Protein AF-A0A4R3MME7-F1 (afdb_monomer_lite)

Secondary structure (DSSP, 8-state):
-HHHHHHHHHHHHHHHHHHHHHHHHHHHHHHHHHH-TTSHHHHHHHHHHHHHHHHHHHHHHHHHHHHHHHHHT-

Structure (mmCIF, N/CA/C/O backbone):
data_AF-A0A4R3MME7-F1
#
_entry.id   AF-A0A4R3MME7-F1
#
loo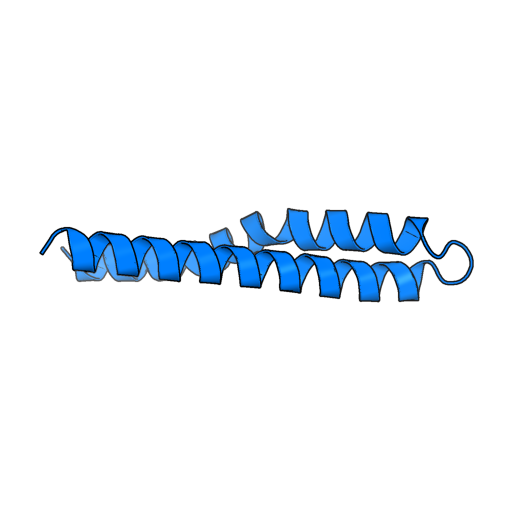p_
_atom_site.group_PDB
_atom_site.id
_atom_site.type_symbol
_atom_site.label_atom_id
_atom_site.label_alt_id
_atom_site.label_comp_id
_atom_site.label_asym_id
_atom_site.label_entity_id
_atom_site.label_seq_id
_atom_site.pdbx_PDB_ins_code
_atom_site.Cartn_x
_atom_site.Cartn_y
_atom_site.Cartn_z
_atom_site.occupancy
_atom_site.B_iso_or_equiv
_atom_site.auth_seq_id
_atom_site.auth_comp_id
_atom_site.auth_asym_id
_atom_site.auth_atom_id
_atom_site.pdbx_PDB_model_num
ATOM 1 N N . MET A 1 1 ? -6.783 5.464 32.820 1.00 56.44 1 MET A N 1
ATOM 2 C CA . MET A 1 1 ? -6.496 4.220 32.063 1.00 56.44 1 MET A CA 1
ATOM 3 C C . MET A 1 1 ? -6.734 4.367 30.562 1.00 56.44 1 MET A C 1
ATOM 5 O O . MET A 1 1 ? -5.933 3.855 29.799 1.00 56.44 1 MET A O 1
ATOM 9 N N . THR A 1 2 ? -7.757 5.100 30.117 1.00 67.88 2 THR A N 1
ATOM 10 C CA . THR A 1 2 ? -8.060 5.334 28.690 1.00 67.88 2 THR A CA 1
ATOM 11 C C . THR A 1 2 ? -6.990 6.130 27.928 1.00 67.88 2 THR A C 1
ATOM 13 O O . THR A 1 2 ? -6.708 5.810 26.780 1.00 67.88 2 THR A O 1
ATOM 16 N N . GLN A 1 3 ? -6.340 7.108 28.569 1.00 70.38 3 GLN A N 1
ATOM 17 C CA . GLN A 1 3 ? -5.340 7.965 27.912 1.00 70.38 3 GLN A CA 1
ATOM 18 C C . GLN A 1 3 ? -4.042 7.225 27.549 1.00 70.38 3 GLN A C 1
ATOM 20 O O . GLN A 1 3 ? -3.560 7.340 26.433 1.00 70.38 3 GLN A O 1
ATOM 25 N N . ALA A 1 4 ? -3.542 6.368 28.446 1.00 73.19 4 ALA A N 1
ATOM 26 C CA . ALA A 1 4 ? -2.356 5.551 28.182 1.00 73.19 4 ALA A CA 1
ATOM 27 C C . ALA A 1 4 ? -2.578 4.547 27.035 1.00 73.19 4 ALA A C 1
ATOM 29 O O . ALA A 1 4 ? -1.671 4.289 26.253 1.00 73.19 4 ALA A O 1
ATOM 30 N N . ILE A 1 5 ? -3.795 4.004 26.905 1.00 72.56 5 ILE A N 1
ATOM 31 C CA . ILE A 1 5 ? -4.167 3.116 25.794 1.00 72.56 5 ILE A CA 1
ATOM 32 C C . ILE A 1 5 ? -4.218 3.896 24.476 1.00 72.56 5 ILE A C 1
ATOM 34 O O . ILE A 1 5 ? -3.737 3.401 23.462 1.00 72.56 5 ILE A O 1
ATOM 38 N N . HIS A 1 6 ? -4.763 5.114 24.494 1.00 73.50 6 HIS A N 1
ATOM 39 C CA . HIS A 1 6 ? -4.815 5.993 23.327 1.00 73.50 6 HIS A CA 1
ATOM 40 C C . HIS A 1 6 ? -3.412 6.392 22.838 1.00 73.50 6 HIS A C 1
ATOM 42 O O . HIS A 1 6 ? -3.136 6.308 21.643 1.00 73.50 6 HIS A O 1
ATOM 48 N N . ASP A 1 7 ? -2.504 6.738 23.753 1.00 77.38 7 ASP A N 1
ATOM 49 C CA . ASP A 1 7 ? -1.121 7.100 23.416 1.00 77.38 7 ASP A CA 1
ATOM 50 C C . ASP A 1 7 ? -0.334 5.908 22.855 1.00 77.38 7 ASP A C 1
ATOM 52 O O . ASP A 1 7 ? 0.387 6.047 21.868 1.00 77.38 7 ASP A O 1
ATOM 56 N N . VAL A 1 8 ? -0.525 4.714 23.425 1.00 74.69 8 VAL A N 1
ATOM 57 C CA . VAL A 1 8 ? 0.038 3.458 22.905 1.00 74.69 8 VAL A CA 1
ATOM 58 C C . VAL A 1 8 ? -0.515 3.161 21.508 1.00 74.69 8 VAL A C 1
ATOM 60 O O . VAL A 1 8 ? 0.254 2.881 20.590 1.00 74.69 8 VAL A O 1
ATOM 63 N N . LEU A 1 9 ? -1.830 3.273 21.308 1.00 73.44 9 LEU A N 1
ATOM 64 C CA . LEU A 1 9 ? -2.452 3.079 19.998 1.00 73.44 9 LEU A CA 1
ATOM 65 C C . LEU A 1 9 ? -1.888 4.043 18.960 1.00 73.44 9 LEU A C 1
ATOM 67 O O . LEU A 1 9 ? -1.533 3.587 17.884 1.00 73.44 9 LEU A O 1
ATOM 71 N N . LEU A 1 10 ? -1.735 5.331 19.265 1.00 75.19 10 LEU A N 1
ATOM 72 C CA . LEU A 1 10 ? -1.143 6.289 18.327 1.00 75.19 10 LEU A CA 1
ATOM 73 C C . LEU A 1 10 ? 0.341 6.011 18.054 1.00 75.19 10 LEU A C 1
ATOM 75 O O . LEU A 1 10 ? 0.774 6.103 16.904 1.00 75.19 10 LEU A O 1
ATOM 79 N N . ALA A 1 11 ? 1.103 5.623 19.081 1.00 76.50 11 ALA A N 1
ATOM 80 C CA . ALA A 1 11 ? 2.524 5.312 18.955 1.00 76.50 11 ALA A CA 1
ATOM 81 C C . ALA A 1 11 ? 2.784 4.099 18.048 1.00 76.50 11 ALA A C 1
ATOM 83 O O . ALA A 1 11 ? 3.761 4.096 17.299 1.00 76.50 11 ALA A O 1
ATOM 84 N N . TYR A 1 12 ? 1.907 3.090 18.082 1.00 74.75 12 TYR A N 1
ATOM 85 C CA . TYR A 1 12 ? 2.056 1.872 17.280 1.00 74.75 12 TYR A CA 1
ATOM 86 C C . TYR A 1 12 ? 1.195 1.850 16.016 1.00 74.75 12 TYR A C 1
ATOM 88 O O . TYR A 1 12 ? 1.546 1.126 15.088 1.00 74.75 12 TYR A O 1
ATOM 96 N N . ALA A 1 13 ? 0.133 2.656 15.920 1.00 71.38 13 ALA A N 1
ATOM 97 C CA . ALA A 1 13 ? -0.744 2.699 14.751 1.00 71.38 13 ALA A CA 1
ATOM 98 C C . ALA A 1 13 ? 0.020 3.102 13.497 1.00 71.38 13 ALA A C 1
ATOM 100 O O . ALA A 1 13 ? -0.099 2.412 12.496 1.00 71.38 13 ALA A O 1
ATOM 101 N N . LEU A 1 14 ? 0.835 4.161 13.544 1.00 69.81 14 LEU A N 1
ATOM 102 C CA . LEU A 1 14 ? 1.606 4.609 12.382 1.00 69.81 14 LEU A CA 1
ATOM 103 C C . LEU A 1 14 ? 2.649 3.560 11.933 1.00 69.81 14 LEU A C 1
ATOM 105 O O . LEU A 1 14 ? 2.656 3.227 10.746 1.00 69.81 14 LEU A O 1
ATOM 109 N N . PRO A 1 15 ? 3.469 2.970 12.830 1.00 72.94 15 PRO A N 1
ATOM 110 C CA . PRO A 1 15 ? 4.323 1.833 12.489 1.00 72.94 15 PRO A CA 1
ATOM 111 C C . PRO A 1 15 ? 3.553 0.644 11.914 1.00 72.94 15 PRO A C 1
ATOM 113 O O . PRO A 1 15 ? 3.964 0.110 10.891 1.00 72.94 15 PRO A O 1
ATOM 116 N N . LEU A 1 16 ? 2.434 0.243 12.524 1.00 70.75 16 LEU A N 1
ATOM 117 C CA . LEU A 1 16 ? 1.595 -0.857 12.039 1.00 70.75 16 LEU A CA 1
ATOM 118 C C . LEU A 1 16 ? 1.019 -0.552 10.658 1.00 70.75 16 LEU A C 1
ATOM 120 O O . LEU A 1 16 ? 1.030 -1.426 9.798 1.00 70.75 16 LEU A O 1
ATOM 124 N N . PHE A 1 17 ? 0.576 0.682 10.417 1.00 66.44 17 PHE A N 1
ATOM 125 C CA . PHE A 1 17 ? 0.096 1.139 9.114 1.00 66.44 17 PHE A CA 1
ATOM 126 C C . PHE A 1 17 ? 1.211 1.034 8.067 1.00 66.44 17 PHE A C 1
ATOM 128 O O . PHE A 1 17 ? 1.004 0.479 6.991 1.00 66.44 17 PHE A O 1
ATOM 135 N N . LEU A 1 18 ? 2.424 1.485 8.397 1.00 68.94 18 LEU A N 1
ATOM 136 C CA . LEU A 1 18 ? 3.579 1.381 7.504 1.00 68.94 18 LEU A CA 1
ATOM 137 C C . LEU A 1 18 ? 3.960 -0.079 7.218 1.00 68.94 18 LEU A C 1
ATOM 139 O O . LEU A 1 18 ? 4.179 -0.452 6.066 1.00 68.94 18 LEU A O 1
ATOM 143 N N . TRP A 1 19 ? 4.010 -0.908 8.261 1.00 70.44 19 TRP A N 1
ATOM 144 C CA . TRP A 1 19 ? 4.370 -2.322 8.172 1.00 70.44 19 TRP A CA 1
ATOM 145 C C . TRP A 1 19 ? 3.343 -3.128 7.381 1.00 70.44 19 TRP A C 1
ATOM 147 O O . TRP A 1 19 ? 3.726 -3.942 6.542 1.00 70.44 19 TRP A O 1
ATOM 157 N N . LEU A 1 20 ? 2.047 -2.889 7.599 1.00 68.00 20 LEU A N 1
ATOM 158 C CA . LEU A 1 20 ? 0.987 -3.577 6.862 1.00 68.00 20 LEU A CA 1
ATOM 159 C C . LEU A 1 20 ? 0.771 -3.009 5.454 1.00 68.00 20 LEU A C 1
ATOM 161 O O . LEU A 1 20 ? 0.160 -3.694 4.637 1.00 68.00 20 LEU A O 1
ATOM 165 N N . GLY A 1 21 ? 1.242 -1.790 5.166 1.00 68.12 21 GLY A N 1
ATOM 166 C CA . GLY A 1 21 ? 1.173 -1.142 3.848 1.00 68.12 21 GLY A CA 1
ATOM 16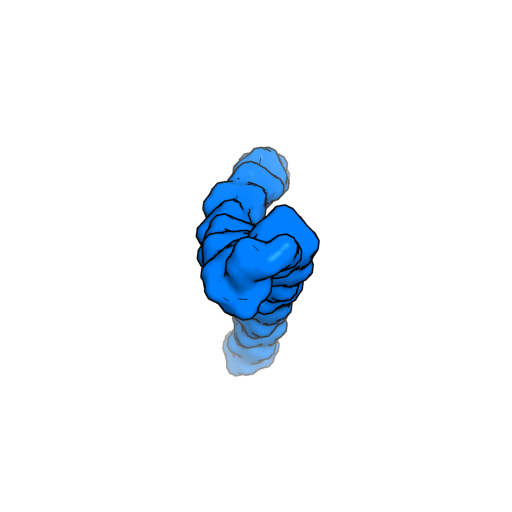7 C C . GLY A 1 21 ? 2.323 -1.494 2.913 1.00 68.12 21 GLY A C 1
ATOM 168 O O . GLY A 1 21 ? 2.159 -1.491 1.690 1.00 68.12 21 GLY A O 1
ATOM 169 N N . TRP A 1 22 ? 3.462 -1.895 3.478 1.00 77.94 22 TRP A N 1
ATOM 170 C CA . TRP A 1 22 ? 4.634 -2.355 2.737 1.00 77.94 22 TRP A CA 1
ATOM 171 C C . TRP A 1 22 ? 4.352 -3.484 1.726 1.00 77.94 22 TRP A C 1
ATOM 173 O O . TRP A 1 22 ? 4.859 -3.403 0.605 1.00 77.94 22 TRP A O 1
ATOM 183 N N . PRO A 1 23 ? 3.512 -4.498 2.027 1.00 79.62 23 PRO A N 1
ATOM 184 C CA . PRO A 1 23 ? 3.145 -5.536 1.067 1.00 79.62 23 PRO A CA 1
ATOM 185 C C . PRO A 1 23 ? 2.413 -4.992 -0.163 1.00 79.62 23 PRO A C 1
ATOM 187 O O . PRO A 1 23 ? 2.692 -5.445 -1.268 1.00 79.62 23 PRO A O 1
ATOM 190 N N . GLY A 1 24 ? 1.519 -4.008 -0.004 1.00 80.88 24 GLY A N 1
ATOM 191 C CA . GLY A 1 24 ? 0.799 -3.392 -1.126 1.00 80.88 24 GLY A CA 1
ATOM 192 C C . GLY A 1 24 ? 1.732 -2.601 -2.043 1.00 80.88 24 GLY A C 1
ATOM 193 O O . GLY A 1 24 ? 1.671 -2.740 -3.264 1.00 80.88 24 GLY A O 1
ATOM 194 N N . LEU A 1 25 ? 2.658 -1.842 -1.449 1.00 84.06 25 LEU A N 1
ATOM 195 C CA . LEU A 1 25 ? 3.705 -1.111 -2.170 1.00 84.06 25 LEU A CA 1
ATOM 196 C C . LEU A 1 25 ? 4.652 -2.062 -2.918 1.00 84.06 25 LEU A C 1
ATOM 198 O O . LEU A 1 25 ? 4.937 -1.851 -4.095 1.00 84.06 25 LEU A O 1
ATOM 202 N N . MET A 1 26 ? 5.110 -3.128 -2.256 1.00 85.00 26 MET A N 1
ATOM 203 C CA . MET A 1 26 ? 6.025 -4.112 -2.842 1.00 85.00 26 MET A CA 1
ATOM 204 C C . MET A 1 26 ? 5.355 -4.944 -3.934 1.00 85.00 26 MET A C 1
ATOM 206 O O . MET A 1 26 ? 5.904 -5.064 -5.027 1.00 85.00 26 MET A O 1
ATOM 210 N N . ALA A 1 27 ? 4.159 -5.480 -3.684 1.00 86.75 27 ALA A N 1
ATOM 211 C CA . ALA A 1 27 ? 3.419 -6.262 -4.672 1.00 86.75 27 ALA A CA 1
ATOM 212 C C . ALA A 1 27 ? 3.066 -5.415 -5.900 1.00 86.75 27 ALA A C 1
ATOM 214 O O . ALA A 1 27 ? 3.292 -5.845 -7.031 1.00 86.75 27 ALA A O 1
ATOM 215 N N . GLY A 1 28 ? 2.587 -4.187 -5.678 1.00 88.25 28 GLY A N 1
ATOM 216 C CA . GLY A 1 28 ? 2.311 -3.235 -6.745 1.00 88.25 28 GLY A CA 1
ATOM 217 C C . GLY A 1 28 ? 3.566 -2.883 -7.542 1.00 88.25 28 GLY A C 1
ATOM 218 O O . GLY A 1 28 ? 3.550 -2.933 -8.770 1.00 88.25 28 GLY A O 1
ATOM 219 N N . GLY A 1 29 ? 4.679 -2.589 -6.865 1.00 88.25 29 GLY A N 1
ATOM 220 C CA . GLY A 1 29 ? 5.939 -2.245 -7.520 1.00 88.25 29 GLY A CA 1
ATOM 221 C C . GLY A 1 29 ? 6.539 -3.395 -8.327 1.00 88.25 29 GLY A C 1
ATOM 222 O O . GLY A 1 29 ? 6.981 -3.190 -9.456 1.00 88.25 29 GLY A O 1
ATOM 223 N N . ILE A 1 30 ? 6.498 -4.622 -7.807 1.00 91.38 30 ILE A N 1
ATOM 224 C CA . ILE A 1 30 ? 6.956 -5.816 -8.530 1.00 91.38 30 ILE A CA 1
ATOM 225 C C . ILE A 1 30 ? 6.070 -6.069 -9.754 1.00 91.38 30 ILE A C 1
ATOM 227 O O . ILE A 1 30 ? 6.592 -6.281 -10.850 1.00 91.38 30 ILE A O 1
ATOM 231 N N . ALA A 1 31 ? 4.746 -5.996 -9.595 1.00 90.00 31 ALA A N 1
ATOM 232 C CA . ALA A 1 31 ? 3.803 -6.178 -10.695 1.00 90.00 31 ALA A CA 1
ATOM 233 C C . ALA A 1 31 ? 3.994 -5.116 -11.788 1.00 90.00 31 ALA A C 1
ATOM 235 O O . ALA A 1 31 ? 4.081 -5.449 -12.969 1.00 90.00 31 ALA A O 1
ATOM 236 N N . GLY A 1 32 ? 4.146 -3.848 -11.405 1.00 88.19 32 GLY A N 1
ATOM 237 C CA . GLY A 1 32 ? 4.392 -2.755 -12.340 1.00 88.19 32 GLY A CA 1
ATOM 238 C C . GLY A 1 32 ? 5.745 -2.865 -13.052 1.00 88.19 32 GLY A C 1
ATOM 239 O O . GLY A 1 32 ? 5.833 -2.633 -14.258 1.00 88.19 32 GLY A O 1
ATOM 240 N N . ALA A 1 33 ? 6.796 -3.299 -12.350 1.00 90.38 33 ALA A N 1
ATOM 241 C CA . ALA A 1 33 ? 8.096 -3.585 -12.959 1.00 90.38 33 ALA A CA 1
ATOM 242 C C . ALA A 1 33 ? 8.036 -4.756 -13.954 1.00 90.38 33 ALA A C 1
ATOM 244 O O . ALA A 1 33 ? 8.765 -4.752 -14.947 1.00 90.38 33 ALA A O 1
ATOM 245 N N . ALA A 1 34 ? 7.192 -5.757 -13.683 1.00 92.06 34 ALA A N 1
ATOM 246 C CA . ALA A 1 34 ? 6.988 -6.915 -14.548 1.00 92.06 34 ALA A CA 1
ATOM 247 C C . ALA A 1 34 ? 6.136 -6.582 -15.785 1.00 92.06 34 ALA A C 1
ATOM 249 O O . ALA A 1 34 ? 6.432 -7.068 -16.874 1.00 92.06 34 ALA A O 1
ATOM 250 N N . MET A 1 35 ? 5.119 -5.725 -15.641 1.00 91.19 35 MET A N 1
ATOM 251 C CA . MET A 1 35 ? 4.258 -5.280 -16.745 1.00 91.19 35 MET A CA 1
ATOM 252 C C . MET A 1 35 ? 4.987 -4.379 -17.748 1.00 91.19 35 MET A C 1
ATOM 254 O O . MET A 1 35 ? 4.686 -4.422 -18.940 1.00 91.19 35 MET A O 1
ATOM 258 N N . PHE A 1 36 ? 5.962 -3.586 -17.291 1.00 90.94 36 PHE A N 1
ATOM 259 C CA . PHE A 1 36 ? 6.688 -2.634 -18.137 1.00 90.94 36 PHE A CA 1
ATOM 260 C C . PHE A 1 36 ? 8.203 -2.902 -18.142 1.00 90.94 36 PHE A C 1
ATOM 262 O O . PHE A 1 36 ? 8.977 -2.120 -17.587 1.00 90.94 36 PHE A O 1
ATOM 269 N N . PRO A 1 37 ? 8.677 -3.969 -18.815 1.00 84.50 37 PRO A N 1
ATOM 270 C CA . PRO A 1 37 ? 10.081 -4.390 -18.782 1.00 84.50 37 PRO A CA 1
ATOM 271 C C . PRO A 1 37 ? 11.065 -3.403 -19.432 1.00 84.50 37 PRO A C 1
ATOM 273 O O . PRO A 1 37 ? 12.250 -3.427 -19.114 1.00 84.50 37 PRO A O 1
ATOM 276 N N . HIS A 1 38 ? 10.591 -2.509 -20.302 1.00 92.31 38 HIS A N 1
ATOM 277 C CA . HIS A 1 38 ? 11.414 -1.452 -20.909 1.00 92.31 38 HIS A CA 1
ATOM 278 C C . HIS A 1 38 ? 11.458 -0.176 -20.051 1.00 92.31 38 HIS A C 1
ATOM 280 O O . HIS A 1 38 ? 12.372 0.630 -20.180 1.00 92.31 38 HIS A O 1
ATOM 286 N N . TRP A 1 39 ? 10.498 -0.020 -19.134 1.00 90.56 39 TRP A N 1
ATOM 287 C CA . TRP A 1 39 ? 10.333 1.143 -18.260 1.00 90.56 39 TRP A CA 1
ATOM 288 C C . TRP A 1 39 ? 10.221 0.698 -16.800 1.00 90.56 39 TRP A C 1
ATOM 290 O O . TRP A 1 39 ? 9.402 1.216 -16.049 1.00 90.56 39 TRP A O 1
ATOM 300 N N . ARG A 1 40 ? 11.034 -0.285 -16.388 1.00 88.44 40 ARG A N 1
ATOM 301 C CA . ARG A 1 40 ? 10.853 -1.023 -15.120 1.00 88.44 40 ARG A CA 1
ATOM 302 C C . ARG A 1 40 ? 10.780 -0.124 -13.902 1.00 88.44 40 ARG A C 1
ATOM 304 O O . ARG A 1 40 ? 10.007 -0.407 -13.003 1.00 88.44 40 ARG A O 1
ATOM 311 N N . ILE A 1 41 ? 11.562 0.953 -13.883 1.00 90.12 41 ILE A N 1
ATOM 312 C CA . ILE A 1 41 ? 11.569 1.916 -12.779 1.00 90.12 41 ILE A CA 1
ATOM 313 C C . ILE A 1 41 ? 10.255 2.702 -12.756 1.00 90.12 41 ILE A C 1
ATOM 315 O O . ILE A 1 41 ? 9.601 2.760 -11.722 1.00 90.12 41 ILE A O 1
ATOM 319 N N . ALA A 1 42 ? 9.826 3.252 -13.895 1.00 90.00 42 ALA A N 1
ATOM 320 C CA . ALA A 1 42 ? 8.563 3.981 -13.982 1.00 90.00 42 ALA A CA 1
ATOM 321 C C . ALA A 1 42 ? 7.360 3.063 -13.700 1.00 90.00 42 ALA A C 1
ATOM 323 O O . ALA A 1 42 ? 6.462 3.439 -12.952 1.00 90.00 42 ALA A O 1
ATOM 324 N N . GLY A 1 43 ? 7.388 1.833 -14.221 1.00 87.44 43 GLY A N 1
ATOM 325 C CA . GLY A 1 43 ? 6.409 0.790 -13.934 1.00 87.44 43 GLY A CA 1
ATOM 326 C C . GLY A 1 43 ? 6.391 0.402 -12.458 1.00 87.44 43 GLY A C 1
ATOM 327 O O . GLY A 1 43 ? 5.317 0.314 -11.878 1.00 87.44 43 GLY A O 1
ATOM 328 N N . ALA A 1 44 ? 7.552 0.241 -11.818 1.00 89.81 44 ALA A N 1
ATOM 329 C CA . ALA A 1 44 ? 7.643 -0.046 -10.388 1.00 89.81 44 ALA A CA 1
ATOM 330 C C . ALA A 1 44 ? 7.079 1.090 -9.532 1.00 89.81 44 ALA A C 1
ATOM 332 O O . ALA A 1 44 ? 6.347 0.835 -8.583 1.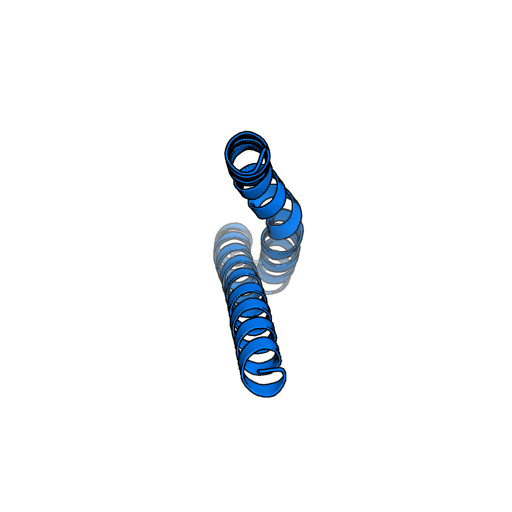00 89.81 44 ALA A O 1
ATOM 333 N N . VAL A 1 45 ? 7.383 2.344 -9.869 1.00 90.12 45 VAL A N 1
ATOM 334 C CA . VAL A 1 45 ? 6.874 3.510 -9.135 1.00 90.12 45 VAL A CA 1
ATOM 335 C C . VAL A 1 45 ? 5.361 3.632 -9.300 1.00 90.12 45 VAL A C 1
ATOM 337 O O . VAL A 1 45 ? 4.649 3.773 -8.307 1.00 90.12 45 VAL A O 1
ATOM 340 N N . ALA A 1 46 ? 4.857 3.523 -10.532 1.00 88.88 46 A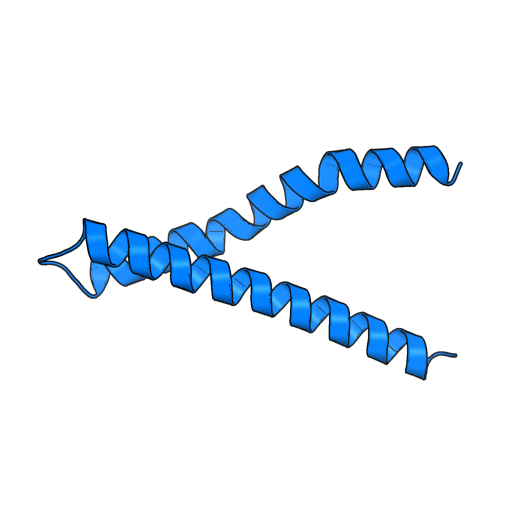LA A N 1
ATOM 341 C CA . ALA A 1 46 ? 3.424 3.566 -10.808 1.00 88.88 46 ALA A CA 1
ATOM 342 C C . ALA A 1 46 ? 2.692 2.408 -10.120 1.00 88.88 46 ALA A C 1
ATOM 344 O O . ALA A 1 46 ? 1.702 2.623 -9.428 1.00 88.88 46 ALA A O 1
ATOM 345 N N . GLY A 1 47 ? 3.225 1.192 -10.237 1.00 89.56 47 GLY A N 1
ATOM 346 C CA . GLY A 1 47 ? 2.675 0.004 -9.603 1.00 89.56 47 GLY A CA 1
ATOM 347 C C . GLY A 1 47 ? 2.681 0.096 -8.078 1.00 89.56 47 GLY A C 1
ATOM 348 O O . GLY A 1 47 ? 1.675 -0.226 -7.451 1.00 89.56 47 GLY A O 1
ATOM 349 N N . ALA A 1 48 ? 3.761 0.591 -7.468 1.00 88.81 48 ALA A N 1
ATOM 350 C CA . ALA A 1 48 ? 3.825 0.817 -6.027 1.00 88.81 48 ALA A CA 1
ATOM 351 C C . ALA A 1 48 ? 2.790 1.861 -5.586 1.00 88.81 48 ALA A C 1
ATOM 353 O O . ALA A 1 48 ? 2.064 1.623 -4.625 1.00 88.81 48 ALA A O 1
ATOM 354 N N . ALA A 1 49 ? 2.652 2.971 -6.317 1.00 88.25 49 ALA A N 1
ATOM 355 C CA . ALA A 1 49 ? 1.632 3.980 -6.037 1.00 88.25 49 ALA A CA 1
ATOM 356 C C . ALA A 1 49 ? 0.212 3.393 -6.126 1.00 88.25 49 ALA A C 1
ATOM 358 O O . ALA A 1 49 ? -0.590 3.578 -5.211 1.00 88.25 49 ALA A O 1
ATOM 359 N N . THR A 1 50 ? -0.089 2.624 -7.175 1.00 88.56 50 THR A N 1
ATOM 360 C CA . THR A 1 50 ? -1.379 1.937 -7.327 1.00 88.56 50 THR A CA 1
ATOM 361 C C . THR A 1 50 ? -1.623 0.933 -6.200 1.00 88.56 50 THR A C 1
ATOM 363 O O . THR A 1 50 ? -2.698 0.937 -5.604 1.00 88.56 50 THR A O 1
ATOM 366 N N . GLY A 1 51 ? -0.631 0.111 -5.857 1.00 87.06 51 GLY A N 1
ATOM 367 C CA . GLY A 1 51 ? -0.723 -0.855 -4.761 1.00 87.06 51 GLY A CA 1
ATOM 368 C C . GLY A 1 51 ? -0.940 -0.188 -3.399 1.00 87.06 51 GLY A C 1
ATOM 369 O O . GLY A 1 51 ? -1.770 -0.644 -2.614 1.00 87.06 51 GLY A O 1
ATOM 370 N N . GLY A 1 52 ? -0.272 0.942 -3.149 1.00 86.56 52 GLY A N 1
ATOM 371 C CA . GLY A 1 52 ? -0.486 1.767 -1.958 1.00 86.56 52 GLY A CA 1
ATOM 372 C C . GLY A 1 52 ? -1.890 2.377 -1.896 1.00 86.56 52 GLY A C 1
ATOM 373 O O . GLY A 1 52 ? -2.523 2.360 -0.840 1.00 86.56 52 GLY A O 1
ATOM 374 N N . LEU A 1 53 ? -2.420 2.858 -3.024 1.00 87.19 53 LEU A N 1
ATOM 375 C CA . LEU A 1 53 ? -3.783 3.396 -3.107 1.00 87.19 53 LEU A CA 1
ATOM 376 C C . LEU A 1 53 ? -4.850 2.321 -2.869 1.00 87.19 53 LEU A C 1
ATOM 378 O O . LEU A 1 53 ? -5.790 2.558 -2.113 1.00 87.19 53 LEU A O 1
ATOM 382 N N . ILE A 1 54 ? -4.698 1.135 -3.464 1.00 88.00 54 ILE A N 1
ATOM 383 C CA . ILE A 1 54 ? -5.607 -0.004 -3.243 1.00 88.00 54 ILE A CA 1
ATOM 384 C C . ILE A 1 54 ? -5.600 -0.411 -1.768 1.00 88.00 54 ILE A C 1
ATOM 386 O O . ILE A 1 54 ? -6.648 -0.690 -1.178 1.00 88.00 54 ILE A O 1
ATOM 390 N N . TRP A 1 55 ? -4.422 -0.413 -1.154 1.00 85.25 55 TRP A N 1
ATOM 391 C CA . TRP A 1 55 ? -4.276 -0.721 0.258 1.00 85.25 55 TRP A CA 1
ATOM 392 C C . TRP A 1 55 ? -4.980 0.312 1.154 1.00 85.25 55 TRP A C 1
ATOM 394 O O . TRP A 1 55 ? -5.769 -0.069 2.021 1.00 85.25 55 TRP A O 1
ATOM 404 N N . LEU A 1 56 ? -4.794 1.613 0.899 1.00 84.00 56 LEU A N 1
ATOM 405 C CA . LEU A 1 56 ? -5.516 2.684 1.603 1.00 84.00 56 LEU A CA 1
ATOM 406 C C . LEU A 1 56 ? -7.037 2.566 1.426 1.00 84.00 56 LEU A C 1
ATOM 408 O O . LEU A 1 56 ? -7.788 2.687 2.395 1.00 84.00 56 LEU A O 1
ATOM 412 N N . ALA A 1 57 ? -7.493 2.291 0.203 1.00 87.06 57 ALA A N 1
ATOM 413 C CA . ALA A 1 57 ? -8.908 2.099 -0.099 1.00 87.06 57 ALA A CA 1
ATOM 414 C C . ALA A 1 57 ? -9.504 0.901 0.659 1.00 87.06 57 ALA A C 1
ATOM 416 O O . ALA A 1 57 ? -10.634 0.975 1.139 1.00 87.06 57 ALA A O 1
ATOM 417 N N . SER A 1 58 ? -8.732 -0.176 0.828 1.00 85.69 58 SER A N 1
ATOM 418 C CA . SER A 1 58 ? -9.154 -1.358 1.588 1.00 85.69 58 SER A CA 1
ATOM 419 C C . SER A 1 58 ? -9.347 -1.036 3.071 1.00 85.69 58 SER A C 1
ATOM 421 O O . SER A 1 58 ? -10.358 -1.418 3.658 1.00 85.69 58 SER A O 1
ATOM 423 N N . TRP A 1 59 ? -8.437 -0.268 3.675 1.00 83.69 59 TRP A N 1
ATOM 424 C CA . TRP A 1 59 ? -8.600 0.200 5.056 1.00 83.69 59 TRP A CA 1
ATOM 425 C C . TRP A 1 59 ? -9.798 1.120 5.238 1.00 83.69 59 TRP A C 1
ATOM 427 O O . TRP A 1 59 ? -10.531 0.985 6.217 1.00 83.69 59 TRP A O 1
ATOM 437 N N . LEU A 1 60 ? -10.028 2.024 4.285 1.00 86.94 60 LEU A N 1
ATOM 438 C CA . LEU A 1 60 ? -11.220 2.866 4.277 1.00 86.94 60 LEU A CA 1
ATOM 439 C C . LEU A 1 60 ? -12.494 2.019 4.208 1.00 86.94 60 LEU A C 1
ATOM 441 O O . LEU A 1 60 ? -13.421 2.260 4.977 1.00 86.94 60 LEU A O 1
ATOM 445 N N . ALA A 1 61 ? -12.528 0.994 3.354 1.00 87.50 61 ALA A N 1
ATOM 446 C CA . ALA A 1 61 ? -13.662 0.079 3.260 1.00 87.50 61 ALA A CA 1
ATOM 447 C C . ALA A 1 61 ? -13.906 -0.677 4.577 1.00 87.50 61 ALA A C 1
ATOM 449 O O . ALA A 1 61 ? -15.048 -0.761 5.029 1.00 87.50 61 ALA A O 1
ATOM 450 N N . VAL A 1 62 ? -12.847 -1.161 5.236 1.00 85.38 62 VAL A N 1
ATOM 451 C CA . VAL A 1 62 ? -12.945 -1.803 6.558 1.00 85.38 62 VAL A CA 1
ATOM 452 C C . VAL A 1 62 ? -13.470 -0.822 7.608 1.00 85.38 62 VAL A C 1
ATOM 454 O O . VAL A 1 62 ? -14.395 -1.158 8.344 1.00 85.38 62 VAL A O 1
ATOM 457 N N . ALA A 1 63 ? -12.940 0.401 7.659 1.00 84.06 63 ALA A N 1
ATOM 458 C CA . ALA A 1 63 ? -13.383 1.422 8.609 1.00 84.06 63 ALA A CA 1
ATOM 459 C C . ALA A 1 63 ? -14.862 1.793 8.409 1.00 84.06 63 ALA A C 1
ATOM 461 O O . ALA A 1 63 ? -15.618 1.903 9.377 1.00 84.06 63 ALA A O 1
ATOM 462 N N . VAL A 1 64 ? -15.297 1.937 7.154 1.00 88.94 64 VAL A N 1
ATOM 463 C CA . VAL A 1 64 ? -16.705 2.179 6.808 1.00 88.94 64 VAL A CA 1
ATOM 464 C C . VAL A 1 64 ? -17.575 0.986 7.209 1.00 88.94 64 VAL A C 1
ATOM 466 O O . VAL A 1 64 ? -18.621 1.189 7.823 1.00 88.94 64 VAL A O 1
ATOM 469 N N . GLY A 1 65 ? -17.137 -0.244 6.929 1.00 88.38 65 GLY A N 1
ATOM 470 C CA . GLY A 1 65 ? -17.851 -1.466 7.303 1.00 88.38 65 GLY A CA 1
ATOM 471 C C . GLY A 1 65 ? -18.038 -1.599 8.815 1.00 88.38 65 GLY A C 1
ATOM 472 O O . GLY A 1 65 ? -19.158 -1.806 9.278 1.00 88.38 65 GLY A O 1
ATOM 473 N N . LEU A 1 66 ? -16.973 -1.385 9.592 1.00 85.19 66 LEU A N 1
ATOM 474 C CA . LEU A 1 66 ? -17.031 -1.377 11.057 1.00 85.19 66 LEU A CA 1
ATOM 475 C C . LEU A 1 66 ? -18.004 -0.312 11.571 1.00 85.19 66 LEU A C 1
ATOM 477 O O . LEU A 1 66 ? -18.837 -0.604 12.427 1.00 85.19 66 LEU A O 1
ATOM 481 N N . ARG A 1 67 ? -17.966 0.901 11.006 1.00 82.25 67 ARG A N 1
ATOM 482 C CA . ARG A 1 67 ? -18.907 1.967 11.368 1.00 82.25 67 ARG A CA 1
ATOM 483 C C . ARG A 1 67 ? -20.356 1.565 11.085 1.00 82.25 67 ARG A C 1
ATOM 485 O O . ARG A 1 67 ? -21.214 1.752 11.943 1.00 82.25 67 ARG A O 1
ATOM 492 N N . MET A 1 68 ? -20.642 0.996 9.917 1.00 86.25 68 MET A N 1
ATOM 493 C CA . MET A 1 68 ? -21.995 0.535 9.586 1.00 86.25 68 MET A CA 1
ATOM 494 C C . MET A 1 68 ? -22.472 -0.568 10.538 1.00 86.25 68 MET A C 1
ATOM 496 O O . MET A 1 68 ? -23.605 -0.508 11.005 1.00 86.25 68 MET A O 1
ATOM 500 N N . MET A 1 69 ? -21.608 -1.521 10.897 1.00 82.88 69 MET A N 1
ATOM 501 C CA . MET A 1 69 ? -21.932 -2.561 11.883 1.00 82.88 69 MET A CA 1
ATOM 502 C C . MET A 1 69 ? -22.228 -1.973 13.265 1.00 82.88 69 MET A C 1
ATOM 504 O O . MET A 1 69 ? -23.202 -2.382 13.890 1.00 82.88 69 MET A O 1
ATOM 508 N N . THR A 1 70 ? -21.453 -0.979 13.720 1.00 77.31 70 THR A N 1
ATOM 509 C CA . THR A 1 70 ? -21.729 -0.311 15.004 1.00 77.31 70 THR A CA 1
ATOM 510 C C . THR A 1 70 ? -23.088 0.386 15.016 1.00 77.31 70 THR A C 1
ATOM 512 O O . THR A 1 70 ? -23.814 0.255 15.994 1.00 77.31 70 THR A O 1
ATOM 515 N N . VAL A 1 71 ? -23.471 1.046 13.916 1.00 65.50 71 VAL A N 1
ATOM 516 C CA . VAL A 1 71 ? -24.783 1.706 13.771 1.00 65.50 71 VAL A CA 1
ATOM 517 C C . VAL A 1 71 ? -25.933 0.695 13.760 1.00 65.50 71 VAL A C 1
ATOM 519 O O . VAL A 1 71 ? -27.009 0.996 14.255 1.00 65.50 71 VAL A O 1
ATOM 522 N N . LEU A 1 72 ? -25.722 -0.505 13.212 1.00 63.50 72 LEU A N 1
ATOM 523 C CA . LEU A 1 72 ? -26.729 -1.574 13.196 1.00 63.50 72 LEU A CA 1
ATOM 524 C C . LEU A 1 72 ? -26.884 -2.283 14.552 1.00 63.50 72 LEU A C 1
ATOM 526 O O . LEU A 1 72 ? -27.880 -2.966 14.770 1.00 63.50 72 LEU A O 1
ATOM 530 N N . SER A 1 73 ? -25.889 -2.165 15.434 1.00 62.38 73 SER A N 1
ATOM 531 C CA . SER A 1 73 ? -25.878 -2.798 16.760 1.00 62.38 73 SER A CA 1
ATOM 532 C C . SER A 1 73 ? -26.393 -1.907 17.899 1.00 62.38 73 SER A C 1
ATOM 534 O O . SER A 1 73 ? -26.467 -2.377 19.034 1.00 62.38 73 SER A O 1
ATOM 536 N N . THR A 1 74 ? -26.713 -0.642 17.607 1.00 52.75 74 THR A N 1
ATOM 537 C CA . THR A 1 74 ? -27.295 0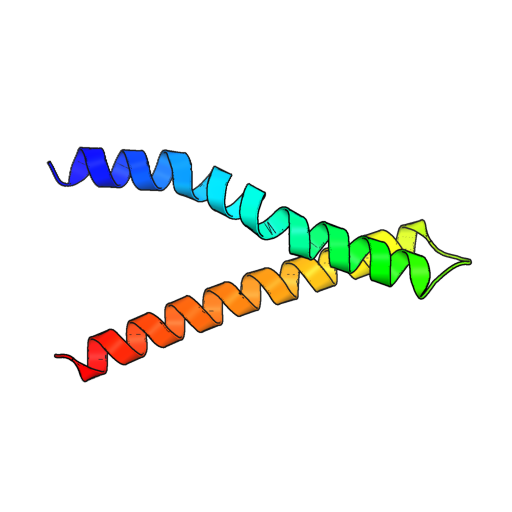.354 18.530 1.00 52.75 74 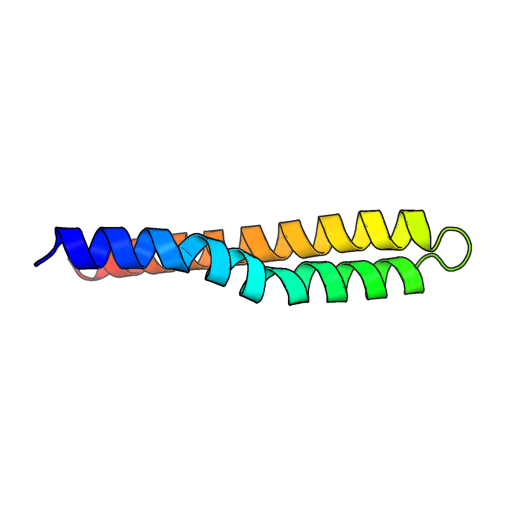THR A CA 1
ATOM 538 C C . THR A 1 74 ? -28.762 0.586 18.228 1.00 52.75 74 THR A C 1
ATOM 540 O O . THR A 1 74 ? -29.548 0.662 19.195 1.00 52.75 74 THR A O 1
#

pLDDT: mean 81.06, std 9.36, range [52.75, 92.31]

Radius of gyration: 17.03 Å; chains: 1; bounding box: 39×15×53 Å

Organism: NCBI:txid747076

Sequence (74 aa):
MTQAIHDVLLAYALPLFLWLGWPGLMAGGIAGAAMFPHWRIAGAVAGAATGGLIWLASWLAVAVGLRMMTVLST

Foldseek 3Di:
DVVVVVVVCVVCVVVVLVVVLVVLLQVQLVVQLVVCVVPNNVRSNVRSVVSSVVSVVVVVVVVVVVVVVVVVVD